Protein AF-A0A1G8SFY4-F1 (afdb_monomer_lite)

Foldseek 3Di:
DQVCLVVLHDDDPVRLVCLLCQLVDDDPDDSLVSLLVSLVSLLSHPDLVSSCVSLVSSLVVCVVPHDPVSSVSNVVNNCPGPSVVVVVVVVVVVVLVVLLVVLLVVLQVCCCVPPVDDDPVLSVLSVPQRDPVLSVVLVVVVVVDDDPVVNVVSSVVSSVVD

Secondary structure (DSSP, 8-state):
-HHHHHTTPPPPHHHHHHHHHGGGS--SS-HHHHHHHHHHHHHH-S-HHHHHHHHHHHHHHHHHHS-HHHHHHHHHHHHTSHHHHHHHHHHHHHHHHHHHHHHHHHHHHHHHHHH----HHHHHHHHT---HHHHHHHHHHHTT--SHHHHHHHHHHHHHH-

Organism: NCBI:txid549003

Sequence (162 aa):
LSYKVYHQETLDDDEQLQLVFLPLMHSKKKRTELATDVVELANQVKDEKLRFQLIGTTVGIADKFLDGSYVDKMMEVFKMTRIAQKVYEDGIEEGRQEGKEVIQEAILSYLESRFGLRSNDIQHKVKSIDEMDVLKALIAKLYKAESEKQVLQLIDQALKND

Radius of gyration: 25.37 Å; chains: 1; bounding box: 48×30×66 Å

pLDDT: mean 85.85, std 8.96, range [65.31, 97.5]

Structure (mmCIF, N/CA/C/O backbone):
data_AF-A0A1G8SFY4-F1
#
_entry.id   AF-A0A1G8SFY4-F1
#
loop_
_atom_site.group_PDB
_atom_site.id
_atom_site.type_symbol
_atom_site.label_atom_id
_atom_site.label_alt_id
_atom_site.label_comp_id
_atom_site.label_asym_id
_atom_site.label_entity_id
_atom_site.label_seq_id
_atom_site.pdbx_PDB_ins_code
_atom_site.Cartn_x
_atom_site.Cartn_y
_atom_site.Cartn_z
_atom_site.occupancy
_atom_site.B_iso_or_equiv
_atom_site.auth_seq_id
_atom_site.auth_comp_id
_atom_site.auth_asym_id
_atom_site.auth_atom_id
_atom_site.pdbx_PDB_model_num
ATOM 1 N N . LEU A 1 1 ? 17.138 -7.664 -31.715 1.00 65.31 1 LEU A N 1
ATOM 2 C CA . LEU A 1 1 ? 16.339 -6.888 -30.742 1.00 65.31 1 LEU A CA 1
ATOM 3 C C . LEU A 1 1 ? 14.962 -6.443 -31.259 1.00 65.31 1 LEU A C 1
ATOM 5 O O . LEU A 1 1 ? 14.021 -7.189 -31.041 1.00 65.31 1 LEU A O 1
ATOM 9 N N . SER A 1 2 ? 14.797 -5.308 -31.965 1.00 68.88 2 SER A N 1
ATOM 10 C CA . SER A 1 2 ? 13.453 -4.763 -32.282 1.00 68.88 2 SER A CA 1
ATOM 11 C C . SER A 1 2 ? 12.539 -5.741 -33.030 1.00 68.88 2 SER A C 1
ATOM 13 O O . SER A 1 2 ? 11.361 -5.828 -32.719 1.00 68.88 2 SER A O 1
ATOM 15 N N . TYR A 1 3 ? 13.086 -6.538 -33.955 1.00 74.50 3 TYR A N 1
ATOM 16 C CA . TYR A 1 3 ? 12.338 -7.595 -34.643 1.00 74.50 3 TYR A CA 1
ATOM 17 C C . TYR A 1 3 ? 11.709 -8.599 -33.662 1.00 74.50 3 TYR A C 1
ATOM 19 O O . TYR A 1 3 ? 10.495 -8.763 -33.670 1.00 74.50 3 TYR A O 1
ATOM 27 N N . LYS A 1 4 ? 12.507 -9.197 -32.769 1.00 73.00 4 LYS A N 1
ATOM 28 C CA . LYS A 1 4 ? 12.036 -10.175 -31.776 1.00 73.00 4 LYS A CA 1
ATOM 29 C C . LYS A 1 4 ? 10.997 -9.590 -30.825 1.00 73.00 4 LYS A C 1
ATOM 31 O O . LYS A 1 4 ? 9.974 -10.215 -30.573 1.00 73.00 4 LYS A O 1
ATOM 36 N N . VAL A 1 5 ? 11.226 -8.355 -30.375 1.00 69.31 5 VAL A N 1
ATOM 37 C CA . VAL A 1 5 ? 10.286 -7.606 -29.532 1.00 69.31 5 VAL A CA 1
ATOM 38 C C . VAL A 1 5 ? 8.927 -7.448 -30.225 1.00 69.31 5 VAL A C 1
ATOM 40 O O . VAL A 1 5 ? 7.897 -7.765 -29.635 1.00 69.31 5 VAL A O 1
ATOM 43 N N . TYR A 1 6 ? 8.911 -7.030 -31.496 1.00 68.06 6 TYR A N 1
ATOM 44 C CA . TYR A 1 6 ? 7.671 -6.886 -32.269 1.00 68.06 6 TYR A CA 1
ATOM 45 C C . TYR A 1 6 ? 6.994 -8.224 -32.604 1.00 68.06 6 TYR A C 1
ATOM 47 O O . TYR A 1 6 ? 5.784 -8.254 -32.812 1.00 68.06 6 TYR A O 1
ATOM 55 N N . HIS A 1 7 ? 7.751 -9.323 -32.630 1.00 71.31 7 HIS A N 1
ATOM 56 C CA . HIS A 1 7 ? 7.245 -10.671 -32.914 1.00 71.31 7 HIS A CA 1
ATOM 57 C C . HIS A 1 7 ? 6.960 -11.485 -31.639 1.00 71.31 7 HIS A C 1
ATOM 59 O O . HIS A 1 7 ? 6.646 -12.669 -31.726 1.00 71.31 7 HIS A O 1
ATOM 65 N N . GLN A 1 8 ? 7.016 -10.848 -30.460 1.00 65.62 8 GLN A N 1
ATOM 66 C CA . GLN A 1 8 ? 6.781 -11.466 -29.146 1.00 65.62 8 GLN A CA 1
ATOM 67 C C . GLN A 1 8 ? 7.679 -12.677 -28.846 1.00 65.62 8 GLN A C 1
ATOM 69 O O . GLN A 1 8 ? 7.294 -13.575 -28.093 1.00 65.62 8 GLN A O 1
ATOM 74 N N . GLU A 1 9 ? 8.879 -12.702 -29.416 1.00 74.62 9 GLU A N 1
ATOM 75 C CA . GLU A 1 9 ? 9.883 -13.708 -29.089 1.00 74.62 9 GLU A CA 1
ATOM 76 C C . GLU A 1 9 ? 10.547 -13.381 -27.742 1.00 74.62 9 GLU A C 1
ATOM 78 O O . GLU A 1 9 ? 10.687 -12.215 -27.360 1.00 74.62 9 GLU A O 1
ATOM 83 N N . THR A 1 10 ? 10.961 -14.416 -27.008 1.00 78.06 10 THR A N 1
ATOM 84 C CA . THR A 1 10 ? 11.703 -14.253 -25.752 1.00 78.06 10 THR A CA 1
ATOM 85 C C . THR A 1 10 ? 13.054 -13.600 -26.030 1.00 78.06 10 THR A C 1
ATOM 87 O O . THR A 1 10 ? 13.799 -14.060 -26.896 1.00 78.06 10 THR A O 1
ATOM 90 N N . LEU A 1 11 ? 13.371 -12.546 -25.276 1.00 81.94 11 LEU A N 1
ATOM 91 C CA . LEU A 1 11 ? 14.684 -11.909 -25.308 1.00 81.94 11 LEU A CA 1
ATOM 92 C C . LEU A 1 11 ? 15.680 -12.737 -24.498 1.00 81.94 11 LEU A C 1
ATOM 94 O O . LEU A 1 11 ? 15.408 -13.058 -23.339 1.00 81.94 11 LEU A O 1
ATOM 98 N N . ASP A 1 12 ? 16.827 -13.047 -25.090 1.00 86.50 12 ASP A N 1
ATOM 99 C CA . ASP A 1 12 ? 17.952 -13.620 -24.348 1.00 86.50 12 ASP A CA 1
ATOM 100 C C . ASP A 1 12 ? 18.651 -12.565 -23.465 1.00 86.50 12 ASP A C 1
ATOM 102 O O . ASP A 1 12 ? 18.336 -11.373 -23.522 1.00 86.50 12 ASP A O 1
ATOM 106 N N . ASP A 1 13 ? 19.567 -13.005 -22.601 1.00 84.56 13 ASP A N 1
ATOM 107 C CA . ASP A 1 13 ? 20.234 -12.130 -21.627 1.00 84.56 13 ASP A CA 1
ATOM 108 C C . ASP A 1 13 ? 21.031 -11.000 -22.307 1.00 84.56 13 ASP A C 1
ATOM 110 O O . ASP A 1 13 ? 21.022 -9.862 -21.831 1.00 84.56 13 ASP A O 1
ATOM 114 N N . ASP A 1 14 ? 21.662 -11.278 -23.452 1.00 84.69 14 ASP A N 1
ATOM 115 C CA . ASP A 1 14 ? 22.415 -10.282 -24.220 1.00 84.69 14 ASP A CA 1
ATOM 116 C C . ASP A 1 1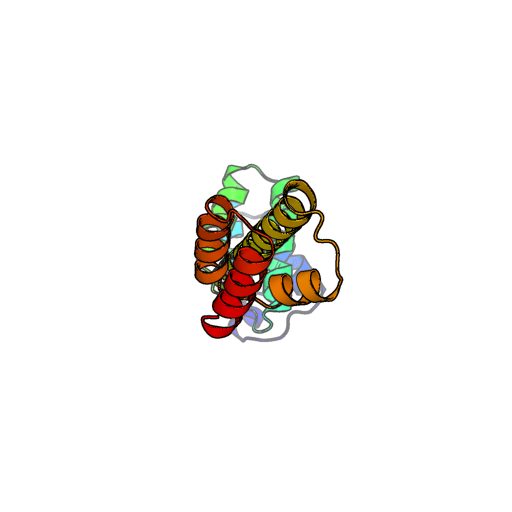4 ? 21.476 -9.237 -24.834 1.00 84.69 14 ASP A C 1
ATOM 118 O O . ASP A 1 14 ? 21.761 -8.036 -24.811 1.00 84.69 14 ASP A O 1
ATOM 122 N N . GLU A 1 15 ? 20.327 -9.664 -25.353 1.00 85.62 15 GLU A N 1
ATOM 123 C CA . GLU A 1 15 ? 19.290 -8.787 -25.894 1.00 85.62 15 GLU A CA 1
ATOM 124 C C . GLU A 1 15 ? 18.639 -7.914 -24.813 1.00 85.62 15 GLU A C 1
ATOM 126 O O . GLU A 1 15 ? 18.369 -6.731 -25.050 1.00 85.62 15 GLU A O 1
ATOM 131 N N . GLN A 1 16 ? 18.430 -8.463 -23.617 1.00 86.75 16 GLN A N 1
ATOM 132 C CA . GLN A 1 16 ? 17.961 -7.709 -22.453 1.00 86.75 16 GLN A CA 1
ATOM 133 C C . GLN A 1 16 ? 18.982 -6.640 -22.037 1.00 86.75 16 GLN A C 1
ATOM 135 O O . GLN A 1 16 ? 18.615 -5.475 -21.853 1.00 86.75 16 GLN A O 1
ATOM 140 N N . LEU A 1 17 ? 20.268 -7.000 -21.960 1.00 83.38 17 LEU A N 1
ATOM 141 C CA . LEU A 1 17 ? 21.360 -6.059 -21.693 1.00 83.38 17 LEU A CA 1
ATOM 142 C C . LEU A 1 17 ? 21.427 -4.961 -22.760 1.00 83.38 17 LEU A C 1
ATOM 1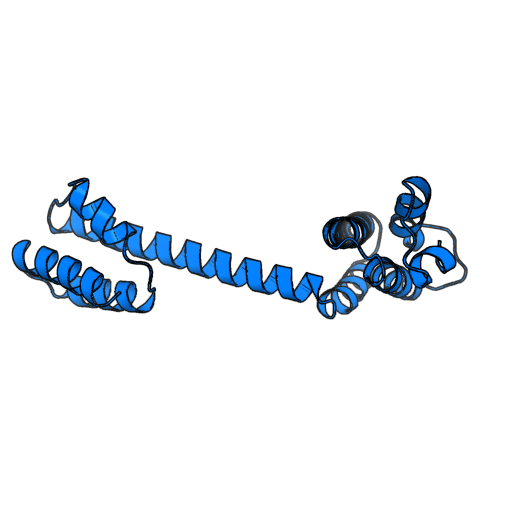44 O O . LEU A 1 17 ? 21.509 -3.778 -22.426 1.00 83.38 17 LEU A O 1
ATOM 148 N N . GLN A 1 18 ? 21.351 -5.325 -24.040 1.00 84.19 18 GLN A N 1
ATOM 149 C CA . GLN A 1 18 ? 21.359 -4.359 -25.140 1.00 84.19 18 GLN A CA 1
ATOM 150 C C . GLN A 1 18 ? 20.223 -3.346 -25.020 1.00 84.19 18 GLN A C 1
ATOM 152 O O . GLN A 1 18 ? 20.451 -2.158 -25.243 1.00 84.19 18 GLN A O 1
ATOM 157 N N . LEU A 1 19 ? 19.022 -3.798 -24.654 1.00 85.62 19 LEU A N 1
ATOM 158 C CA . LEU A 1 19 ? 17.867 -2.925 -24.478 1.00 85.62 19 LEU A CA 1
ATOM 159 C C . LEU A 1 19 ? 18.078 -1.935 -23.326 1.00 85.62 19 LEU A C 1
ATOM 161 O O . LEU A 1 19 ? 17.886 -0.734 -23.502 1.00 85.62 19 LEU A O 1
ATOM 165 N N . VAL A 1 20 ? 18.525 -2.435 -22.175 1.00 84.81 20 VAL A N 1
ATOM 166 C CA . VAL A 1 20 ? 18.744 -1.642 -20.958 1.00 84.81 20 VAL A CA 1
ATOM 167 C C . VAL A 1 20 ? 19.856 -0.599 -21.136 1.00 84.81 20 VAL A C 1
ATOM 169 O O . VAL A 1 20 ? 19.753 0.519 -20.629 1.00 84.81 20 VAL A O 1
ATOM 172 N N . PHE A 1 21 ? 20.912 -0.936 -21.880 1.00 84.31 21 PHE A N 1
ATOM 173 C CA . PHE A 1 21 ? 22.044 -0.039 -22.130 1.00 84.31 21 PHE A CA 1
ATOM 174 C C . PHE A 1 21 ? 21.891 0.836 -23.375 1.00 84.31 21 PHE A C 1
ATOM 176 O O . PHE A 1 21 ? 22.702 1.749 -23.557 1.00 84.31 21 PHE A O 1
ATOM 183 N N . LEU A 1 22 ? 20.865 0.619 -24.205 1.00 84.50 22 LEU A N 1
ATOM 184 C CA . LEU A 1 22 ? 20.633 1.382 -25.436 1.00 84.50 22 LEU A CA 1
ATOM 185 C C . LEU A 1 22 ? 20.735 2.912 -25.249 1.00 84.50 22 LEU A C 1
ATOM 187 O O . LEU A 1 22 ? 21.342 3.561 -26.104 1.00 84.50 22 LEU A O 1
ATOM 191 N N . PRO A 1 23 ? 20.258 3.512 -24.139 1.00 75.69 23 PRO A N 1
ATOM 192 C CA . PRO A 1 23 ? 20.406 4.947 -23.888 1.00 75.69 23 PRO A CA 1
ATOM 193 C C . PRO A 1 23 ? 21.833 5.461 -23.705 1.00 75.69 23 PRO A C 1
ATOM 195 O O . PRO A 1 23 ? 22.107 6.644 -23.924 1.00 75.69 23 PRO A O 1
ATOM 198 N N . LEU A 1 24 ? 22.728 4.588 -23.241 1.00 77.19 24 LEU A N 1
ATOM 199 C CA . LEU A 1 24 ? 24.126 4.898 -22.945 1.00 77.19 24 LEU A CA 1
ATOM 200 C C . LEU A 1 24 ? 25.050 4.598 -24.128 1.00 77.19 24 LEU A C 1
ATOM 202 O O . LEU A 1 24 ? 26.191 5.063 -24.153 1.00 77.19 24 LEU A O 1
ATOM 206 N N . MET A 1 25 ? 24.570 3.837 -25.112 1.00 81.94 25 MET A N 1
ATOM 207 C CA . MET A 1 25 ? 25.333 3.507 -26.308 1.00 81.94 25 MET A CA 1
ATOM 208 C C . MET A 1 25 ? 25.494 4.720 -27.227 1.00 81.94 25 MET A C 1
ATOM 210 O O . MET A 1 25 ? 24.639 5.603 -27.315 1.00 81.94 25 MET A O 1
ATOM 214 N N . HIS A 1 26 ? 26.611 4.756 -27.956 1.00 76.25 26 HIS A N 1
ATOM 215 C CA . HIS A 1 26 ? 26.837 5.796 -28.950 1.00 76.25 26 HIS A CA 1
ATOM 216 C C . HIS A 1 26 ? 25.821 5.661 -30.092 1.00 76.25 26 HIS A C 1
ATOM 218 O O . HIS A 1 26 ? 25.758 4.631 -30.762 1.00 76.25 26 HIS A O 1
ATOM 224 N N . SER A 1 27 ? 25.035 6.710 -30.323 1.00 79.62 27 SER A N 1
ATOM 225 C CA . SER A 1 27 ? 23.967 6.723 -31.318 1.00 79.62 27 SER A CA 1
ATOM 226 C C . SER A 1 27 ? 23.858 8.089 -31.985 1.00 79.62 27 SER A C 1
ATOM 228 O O . SER A 1 27 ? 24.210 9.115 -31.405 1.00 79.62 27 SER A O 1
ATOM 230 N N . LYS A 1 28 ? 23.342 8.093 -33.218 1.00 79.56 28 LYS A N 1
ATOM 231 C CA . LYS A 1 28 ? 22.982 9.319 -33.943 1.00 79.56 28 LYS A CA 1
ATOM 232 C C . LYS A 1 28 ? 21.664 9.925 -33.448 1.00 79.56 28 LYS A C 1
ATOM 234 O O . LYS A 1 28 ? 21.422 11.102 -33.700 1.00 79.56 28 LYS A O 1
ATOM 239 N N . LYS A 1 29 ? 20.811 9.131 -32.786 1.00 80.50 29 LYS A N 1
ATOM 240 C CA . LYS A 1 29 ? 19.561 9.609 -32.180 1.00 80.50 29 LYS A CA 1
ATOM 241 C C . LYS A 1 29 ? 19.851 10.369 -30.892 1.00 80.50 29 LYS A C 1
ATOM 243 O O . LYS A 1 29 ? 20.824 10.082 -30.191 1.00 80.50 29 LYS A O 1
ATOM 248 N N . LYS A 1 30 ? 18.973 11.312 -30.551 1.00 80.62 30 LYS A N 1
ATOM 249 C CA . LYS A 1 30 ? 19.030 11.972 -29.244 1.00 80.62 30 LYS A CA 1
ATOM 250 C C . LYS A 1 30 ? 18.758 10.950 -28.148 1.00 80.62 30 LYS A C 1
ATOM 252 O O . LYS A 1 30 ? 17.951 10.043 -28.324 1.00 80.62 30 LYS A O 1
ATOM 257 N N . ARG A 1 31 ? 19.384 11.142 -26.988 1.00 74.38 31 ARG A N 1
ATOM 258 C CA . ARG A 1 31 ? 19.168 10.273 -25.825 1.00 74.38 31 ARG A CA 1
ATOM 259 C C . ARG A 1 31 ? 17.680 10.176 -25.478 1.00 74.38 31 ARG A C 1
ATOM 261 O O . ARG A 1 31 ? 17.165 9.079 -25.370 1.00 74.38 31 ARG A O 1
ATOM 268 N N . THR A 1 32 ? 16.960 11.293 -25.438 1.00 69.00 32 THR A N 1
ATOM 269 C CA . THR A 1 32 ? 15.509 11.324 -25.166 1.00 69.00 32 THR A CA 1
ATOM 270 C C . THR A 1 32 ? 14.664 10.483 -26.134 1.00 69.00 32 THR A C 1
ATOM 272 O O . THR A 1 32 ? 13.663 9.896 -25.729 1.00 69.00 32 THR A O 1
ATOM 275 N N . GLU A 1 33 ? 15.068 10.383 -27.402 1.00 77.12 33 GLU A N 1
ATOM 276 C CA . GLU A 1 33 ? 14.409 9.519 -28.390 1.00 77.12 33 GLU A CA 1
ATOM 277 C C . GLU A 1 33 ? 14.706 8.041 -28.103 1.00 77.12 33 GLU A C 1
ATOM 279 O O . GLU A 1 33 ? 13.792 7.224 -28.106 1.00 77.12 33 GLU A O 1
ATOM 284 N N . LEU A 1 34 ? 15.955 7.706 -27.758 1.00 79.00 34 LEU A N 1
ATOM 285 C CA . LEU A 1 34 ? 16.329 6.349 -27.335 1.00 79.00 34 LEU A CA 1
ATOM 286 C C . LEU A 1 34 ? 15.593 5.926 -26.060 1.00 79.00 34 LEU A C 1
ATOM 288 O O . LEU A 1 34 ? 15.205 4.774 -25.931 1.00 79.00 34 LEU A O 1
ATOM 292 N N . ALA A 1 35 ? 15.362 6.865 -25.146 1.00 72.44 35 ALA A N 1
ATOM 293 C CA . ALA A 1 35 ? 14.588 6.656 -23.929 1.00 72.44 35 ALA A CA 1
ATOM 294 C C . ALA A 1 35 ? 13.169 6.165 -24.239 1.00 72.44 35 ALA A C 1
ATOM 296 O O . ALA A 1 35 ? 12.674 5.213 -23.637 1.00 72.44 35 ALA A O 1
ATOM 297 N N . THR A 1 36 ? 12.543 6.809 -25.223 1.00 75.94 36 THR A N 1
ATOM 298 C CA . THR A 1 36 ? 11.202 6.459 -25.691 1.00 75.94 36 THR A CA 1
ATOM 299 C C . THR A 1 36 ? 11.221 5.088 -26.363 1.00 75.94 36 THR A C 1
ATOM 301 O O . THR A 1 36 ? 10.441 4.221 -25.977 1.00 75.94 36 THR A O 1
ATOM 304 N N . ASP A 1 37 ? 12.181 4.850 -27.265 1.00 83.12 37 ASP A N 1
ATOM 305 C CA . ASP A 1 37 ? 12.341 3.565 -27.957 1.00 83.12 37 ASP A CA 1
ATOM 306 C C . ASP A 1 37 ? 12.504 2.397 -26.962 1.00 83.12 37 ASP A C 1
ATOM 308 O O . ASP A 1 37 ? 11.908 1.337 -27.147 1.00 83.12 37 ASP A O 1
ATOM 312 N N . VAL A 1 38 ? 13.293 2.568 -25.893 1.00 82.56 38 VAL A N 1
ATOM 313 C CA . VAL A 1 38 ? 13.519 1.506 -24.897 1.00 82.56 38 VAL A CA 1
ATOM 314 C C . VAL A 1 38 ? 12.248 1.173 -24.133 1.00 82.56 38 VAL A C 1
ATOM 316 O O . VAL A 1 38 ? 11.923 -0.007 -23.997 1.00 82.56 38 VAL A O 1
ATOM 319 N N . VAL A 1 39 ? 11.523 2.183 -23.645 1.00 79.56 39 VAL A N 1
ATOM 320 C CA . VAL A 1 39 ? 10.282 1.944 -22.896 1.00 79.56 39 VAL A CA 1
ATOM 321 C C . VAL A 1 39 ? 9.221 1.333 -23.810 1.00 79.56 39 VAL A C 1
ATOM 323 O O . VAL A 1 39 ? 8.549 0.392 -23.397 1.00 79.56 39 VAL A O 1
ATOM 326 N N . GLU A 1 40 ? 9.103 1.791 -25.058 1.00 81.75 40 GLU A N 1
ATOM 327 C CA . GLU A 1 40 ? 8.183 1.208 -26.039 1.00 81.75 40 GLU A CA 1
ATOM 328 C C . GLU A 1 40 ? 8.513 -0.257 -26.335 1.00 81.75 40 GLU A C 1
ATOM 330 O O . GLU A 1 40 ? 7.620 -1.105 -26.281 1.00 81.75 40 GLU A O 1
ATOM 335 N N . LEU A 1 41 ? 9.787 -0.571 -26.589 1.00 84.06 41 LEU A N 1
ATOM 336 C CA . LEU A 1 41 ? 10.242 -1.935 -26.853 1.00 84.06 41 LEU A CA 1
ATOM 337 C C . LEU A 1 41 ? 10.049 -2.838 -25.630 1.00 84.06 41 LEU A C 1
ATOM 339 O O . LEU A 1 41 ? 9.474 -3.920 -25.750 1.00 84.06 41 LEU A O 1
ATOM 343 N N . ALA A 1 42 ? 10.461 -2.391 -24.442 1.00 83.62 42 ALA A N 1
ATOM 344 C CA . ALA A 1 42 ? 10.227 -3.134 -23.209 1.00 83.62 42 ALA A CA 1
ATOM 345 C C . ALA A 1 42 ? 8.725 -3.368 -23.000 1.00 83.62 42 ALA A C 1
ATOM 347 O O . ALA A 1 42 ? 8.323 -4.478 -22.656 1.00 83.62 42 ALA A O 1
ATOM 348 N N . ASN A 1 43 ? 7.880 -2.375 -23.305 1.00 81.12 43 ASN A N 1
ATOM 349 C CA . ASN A 1 43 ? 6.431 -2.477 -23.173 1.00 81.12 43 ASN A CA 1
ATOM 350 C C . ASN A 1 43 ? 5.780 -3.512 -24.113 1.00 81.12 43 ASN A C 1
ATOM 352 O O . ASN A 1 43 ? 4.643 -3.903 -23.861 1.00 81.12 43 ASN A O 1
ATOM 356 N N . GLN A 1 44 ? 6.467 -4.014 -25.143 1.00 82.44 44 GLN A N 1
ATOM 357 C CA . GLN A 1 44 ? 5.964 -5.104 -25.996 1.00 82.44 44 GLN A CA 1
ATOM 358 C C . GLN A 1 44 ? 6.335 -6.512 -25.487 1.00 82.44 44 GLN A C 1
ATOM 360 O O . GLN A 1 44 ? 5.733 -7.496 -25.917 1.00 82.44 44 GLN A O 1
ATOM 365 N N . VAL A 1 45 ? 7.284 -6.639 -24.550 1.00 83.94 45 VAL A N 1
ATOM 366 C CA . VAL A 1 45 ? 7.744 -7.937 -24.010 1.00 83.94 45 VAL A CA 1
ATOM 367 C C . VAL A 1 45 ? 6.608 -8.650 -23.284 1.00 83.94 45 VAL A C 1
ATOM 369 O O . VAL A 1 45 ? 6.086 -8.113 -22.327 1.00 83.94 45 VAL A O 1
ATOM 372 N N . LYS A 1 46 ? 6.213 -9.865 -23.680 1.00 80.88 46 LYS A N 1
ATOM 373 C CA . LYS A 1 46 ? 5.012 -10.538 -23.135 1.00 80.88 46 LYS A CA 1
ATOM 374 C C . LYS A 1 46 ? 5.045 -10.761 -21.615 1.00 80.88 46 LYS A C 1
ATOM 376 O O . LYS A 1 46 ? 4.021 -10.564 -20.963 1.00 80.88 46 LYS A O 1
ATOM 381 N N . ASP A 1 47 ? 6.192 -11.157 -21.070 1.00 82.94 47 ASP A N 1
ATOM 382 C CA . ASP A 1 47 ? 6.376 -11.393 -19.637 1.00 82.94 47 ASP A CA 1
ATOM 383 C C . ASP A 1 47 ? 6.332 -10.064 -18.862 1.00 82.94 47 ASP A C 1
ATOM 385 O O . ASP A 1 47 ? 7.139 -9.160 -19.075 1.00 82.94 47 ASP A O 1
ATOM 389 N N . GLU A 1 48 ? 5.346 -9.933 -17.977 1.00 79.56 48 GLU A N 1
ATOM 390 C CA . GLU A 1 48 ? 5.104 -8.729 -17.182 1.00 79.56 48 GLU A CA 1
ATOM 391 C C . GLU A 1 48 ? 6.231 -8.440 -16.183 1.00 79.56 48 GLU A C 1
ATOM 393 O O . GLU A 1 48 ? 6.631 -7.284 -16.033 1.00 79.56 48 GLU A O 1
ATOM 398 N N . LYS A 1 49 ? 6.785 -9.482 -15.554 1.00 80.25 49 LYS A N 1
ATOM 399 C CA . LYS A 1 49 ? 7.870 -9.354 -14.578 1.00 80.25 49 LYS A CA 1
ATOM 400 C C . LYS A 1 49 ? 9.157 -8.931 -15.272 1.00 80.25 49 LYS A C 1
ATOM 402 O O . LYS A 1 49 ? 9.817 -7.999 -14.815 1.00 80.25 49 LYS A O 1
ATOM 407 N N . LEU A 1 50 ? 9.481 -9.572 -16.393 1.00 82.88 50 LEU A N 1
ATOM 408 C CA . LEU A 1 50 ? 10.649 -9.213 -17.193 1.00 82.88 50 LEU A CA 1
ATOM 409 C C . LEU A 1 50 ? 10.520 -7.786 -17.737 1.00 82.88 50 LEU A C 1
ATOM 411 O O . LEU A 1 50 ? 11.459 -7.000 -17.649 1.00 82.88 50 LEU A O 1
ATOM 415 N N . ARG A 1 51 ? 9.341 -7.411 -18.238 1.00 85.50 51 ARG A N 1
ATOM 416 C CA . ARG A 1 51 ? 9.070 -6.043 -18.695 1.00 85.50 51 ARG A CA 1
ATOM 417 C C . ARG A 1 51 ? 9.278 -5.011 -17.584 1.00 85.50 51 ARG A C 1
ATOM 419 O O . ARG A 1 51 ? 9.930 -3.997 -17.827 1.00 85.50 51 ARG A O 1
ATOM 426 N N . PHE A 1 52 ? 8.778 -5.275 -16.375 1.00 82.38 52 PHE A N 1
ATOM 427 C CA . PHE A 1 52 ? 9.018 -4.412 -15.216 1.00 82.38 52 PHE A CA 1
ATOM 428 C C . PHE A 1 52 ? 10.515 -4.299 -14.894 1.00 82.38 52 PHE A C 1
ATOM 430 O O . PHE A 1 52 ? 11.025 -3.192 -14.729 1.00 82.38 52 PHE A O 1
ATOM 437 N N . GLN A 1 53 ? 11.238 -5.423 -14.878 1.00 84.50 53 GLN A N 1
ATOM 438 C CA . GLN A 1 53 ? 12.682 -5.446 -14.629 1.00 84.50 53 GLN A CA 1
ATOM 439 C C . GLN A 1 53 ? 13.469 -4.645 -15.673 1.00 84.50 53 GLN A C 1
ATOM 441 O O . GLN A 1 53 ? 14.349 -3.871 -15.302 1.00 84.50 53 GLN A O 1
ATOM 446 N N . LEU A 1 54 ? 13.143 -4.783 -16.960 1.00 86.56 54 LEU A N 1
ATOM 447 C CA . LEU A 1 54 ? 13.806 -4.060 -18.048 1.00 86.56 54 LEU A CA 1
ATOM 448 C C . LEU A 1 54 ? 13.588 -2.548 -17.938 1.00 86.56 54 LEU A C 1
ATOM 450 O O . LEU A 1 54 ? 14.554 -1.784 -18.006 1.00 86.56 54 LEU A O 1
ATOM 454 N N . ILE A 1 55 ? 12.345 -2.108 -17.714 1.00 82.19 55 ILE A N 1
ATOM 455 C CA . ILE A 1 55 ? 12.040 -0.679 -17.564 1.00 82.19 55 ILE A CA 1
ATOM 456 C C . ILE A 1 55 ? 12.702 -0.124 -16.299 1.00 82.19 55 ILE A C 1
ATOM 458 O O . ILE A 1 55 ? 13.411 0.877 -16.377 1.00 82.19 55 ILE A O 1
ATOM 462 N N . GLY A 1 56 ? 12.543 -0.796 -15.155 1.00 80.56 56 GLY A N 1
ATOM 463 C CA . GLY A 1 56 ? 13.118 -0.357 -13.882 1.00 80.56 56 GLY A CA 1
ATOM 464 C C . GLY A 1 56 ? 14.644 -0.267 -13.923 1.00 80.56 56 GLY A C 1
ATOM 465 O O . GLY A 1 56 ? 15.221 0.709 -13.451 1.00 80.56 56 GLY A O 1
ATOM 466 N N . THR A 1 57 ? 15.302 -1.238 -14.560 1.00 84.00 57 THR A N 1
ATOM 467 C CA . THR A 1 57 ? 16.766 -1.247 -14.702 1.00 84.00 57 THR A CA 1
ATOM 468 C C . THR A 1 57 ? 17.239 -0.143 -15.646 1.00 84.00 57 THR A C 1
ATOM 470 O O . THR A 1 57 ? 18.216 0.540 -15.343 1.00 84.00 57 THR A O 1
ATOM 473 N N . THR A 1 58 ? 16.521 0.094 -16.749 1.00 82.00 58 THR A N 1
ATOM 474 C CA . THR A 1 58 ? 16.808 1.216 -17.661 1.00 82.00 58 THR A CA 1
ATOM 475 C C . THR A 1 58 ? 16.685 2.556 -16.933 1.00 82.00 58 THR A C 1
ATOM 477 O O . THR A 1 58 ? 17.578 3.396 -17.041 1.00 82.00 58 THR A O 1
ATOM 480 N N . VAL A 1 59 ? 15.615 2.747 -16.150 1.00 77.94 59 VAL A N 1
ATOM 481 C CA . VAL A 1 59 ? 15.400 3.957 -15.340 1.00 77.94 59 VAL A CA 1
ATOM 482 C C . VAL A 1 59 ? 16.500 4.127 -14.295 1.00 77.94 59 VAL A C 1
ATOM 484 O O . VAL A 1 59 ? 17.089 5.200 -14.222 1.00 77.94 59 VAL A O 1
ATOM 487 N N . GLY A 1 60 ? 16.842 3.079 -13.542 1.00 78.69 60 GLY A N 1
ATOM 488 C CA . GLY A 1 60 ? 17.883 3.153 -12.511 1.00 78.69 60 GLY A CA 1
ATOM 489 C C . GLY A 1 60 ? 19.285 3.429 -13.068 1.00 78.69 60 GLY A C 1
ATOM 490 O O . GLY A 1 60 ? 20.063 4.171 -12.470 1.00 78.69 60 GLY A O 1
ATOM 491 N N . ILE A 1 61 ? 19.618 2.875 -14.237 1.00 78.06 61 ILE A N 1
ATOM 492 C CA . ILE A 1 61 ? 20.879 3.183 -14.927 1.00 78.06 61 ILE A CA 1
ATOM 493 C C . ILE A 1 61 ? 20.864 4.625 -15.433 1.00 78.06 61 ILE A C 1
ATOM 495 O O . ILE A 1 61 ? 21.848 5.346 -15.279 1.00 78.06 61 ILE A O 1
ATOM 499 N N . ALA A 1 62 ? 19.756 5.074 -16.009 1.00 73.81 62 ALA A N 1
ATOM 500 C CA . ALA A 1 62 ? 19.643 6.444 -16.469 1.00 73.81 62 ALA A CA 1
ATOM 501 C C . ALA A 1 62 ? 19.750 7.468 -15.340 1.00 73.81 62 ALA A C 1
ATOM 503 O O . ALA A 1 62 ? 20.490 8.428 -15.491 1.00 73.81 62 ALA A O 1
ATOM 504 N N . ASP A 1 63 ? 19.089 7.244 -14.207 1.00 74.25 63 ASP A N 1
ATOM 505 C CA . ASP A 1 63 ? 19.170 8.126 -13.036 1.00 74.25 63 ASP A CA 1
ATOM 506 C C . ASP A 1 63 ? 20.617 8.319 -12.555 1.00 74.25 63 ASP A C 1
ATOM 508 O O . ASP A 1 63 ? 21.038 9.413 -12.185 1.00 74.25 63 ASP A O 1
ATOM 512 N N . LYS A 1 64 ? 21.432 7.265 -12.660 1.00 75.44 64 LYS A N 1
ATOM 513 C CA . LYS A 1 64 ? 22.837 7.296 -12.248 1.00 75.44 64 LYS A CA 1
ATOM 514 C C . LYS A 1 64 ? 23.785 7.949 -13.261 1.00 75.44 64 LYS A C 1
ATOM 516 O O . LYS A 1 64 ? 24.848 8.430 -12.866 1.00 75.44 64 LYS A O 1
ATOM 521 N N . PHE A 1 65 ? 23.466 7.912 -14.556 1.00 71.19 65 PHE A N 1
ATOM 522 C CA . PHE A 1 65 ? 24.418 8.251 -15.628 1.00 71.19 65 PHE A CA 1
ATOM 523 C C . PHE A 1 65 ? 23.931 9.331 -16.607 1.00 71.19 65 PHE A C 1
ATOM 525 O O . PHE A 1 65 ? 24.718 9.793 -17.440 1.00 71.19 65 PHE A O 1
ATOM 532 N N . LEU A 1 66 ? 22.662 9.731 -16.538 1.00 71.19 66 LEU A N 1
ATOM 533 C CA . LEU A 1 66 ? 22.004 10.678 -17.440 1.00 71.19 66 LEU A CA 1
ATOM 534 C C . LEU A 1 66 ? 21.405 11.851 -16.649 1.00 71.19 66 LEU A C 1
ATOM 536 O O . LEU A 1 66 ? 21.346 11.838 -15.424 1.00 71.19 66 LEU A O 1
ATOM 540 N N . ASP A 1 67 ? 21.041 12.921 -17.349 1.00 73.56 67 ASP A N 1
ATOM 541 C CA . ASP A 1 67 ? 20.499 14.138 -16.749 1.00 73.56 67 ASP A CA 1
ATOM 542 C C . ASP A 1 67 ? 19.018 13.985 -16.361 1.00 73.56 67 ASP A C 1
ATOM 544 O O . ASP A 1 67 ? 18.289 13.188 -16.944 1.00 73.56 67 ASP A O 1
ATOM 548 N N . GLY A 1 68 ? 18.534 14.783 -15.401 1.00 70.69 68 GLY A N 1
ATOM 549 C CA . GLY A 1 68 ? 17.151 14.673 -14.904 1.00 70.69 68 GLY A CA 1
ATOM 550 C C . GLY A 1 68 ? 16.082 14.788 -16.000 1.00 70.69 68 GLY A C 1
ATOM 551 O O . GLY A 1 68 ? 15.093 14.064 -15.969 1.00 70.69 68 GLY A O 1
ATOM 552 N N . SER A 1 69 ? 16.338 15.591 -17.043 1.00 72.81 69 SER A N 1
ATOM 553 C CA . SER A 1 69 ? 15.431 15.734 -18.195 1.00 72.81 69 SER A CA 1
ATOM 554 C C . SER A 1 69 ? 15.201 14.417 -18.953 1.00 72.81 69 SER A C 1
ATOM 556 O O . SER A 1 69 ? 14.132 14.184 -19.525 1.00 72.81 69 SER A O 1
ATOM 558 N N . TYR A 1 70 ? 16.197 13.531 -18.933 1.00 69.44 70 TYR A N 1
ATOM 559 C CA . TYR A 1 70 ? 16.135 12.211 -19.537 1.00 69.44 70 TYR A CA 1
ATOM 560 C C . TYR A 1 70 ? 15.290 11.243 -18.694 1.00 69.44 70 TYR A C 1
ATOM 562 O O . TYR A 1 70 ? 14.455 10.514 -19.237 1.00 69.44 70 TYR A O 1
ATOM 570 N N . VAL A 1 71 ? 15.480 11.253 -17.371 1.00 71.88 71 VAL A N 1
ATOM 571 C CA . VAL A 1 71 ? 14.706 10.423 -16.432 1.00 71.88 71 VAL A CA 1
ATOM 572 C C . VAL A 1 71 ? 13.232 10.810 -16.472 1.00 71.88 71 VAL A C 1
ATOM 574 O O . VAL A 1 71 ? 12.376 9.934 -16.612 1.00 71.88 71 VAL A O 1
ATOM 577 N N . ASP A 1 72 ? 12.939 12.112 -16.457 1.00 78.12 72 ASP A N 1
ATOM 578 C CA . ASP A 1 72 ? 11.576 12.638 -16.540 1.00 78.12 72 ASP A CA 1
ATOM 579 C C . ASP A 1 72 ? 10.851 12.106 -17.778 1.00 78.12 72 ASP A C 1
ATOM 581 O O . ASP A 1 72 ? 9.716 11.629 -17.686 1.00 78.12 72 ASP A O 1
ATOM 585 N N . LYS A 1 73 ? 11.530 12.088 -18.933 1.00 71.81 73 LYS A N 1
ATOM 586 C CA . LYS A 1 73 ? 10.917 11.614 -20.174 1.00 71.81 73 LYS A CA 1
ATOM 587 C C . LYS A 1 73 ? 10.620 10.118 -20.161 1.00 71.81 73 LYS A C 1
ATOM 589 O O . LYS A 1 73 ? 9.561 9.707 -20.633 1.00 71.81 73 LYS A O 1
ATOM 594 N N . MET A 1 74 ? 11.509 9.297 -19.606 1.00 73.50 74 MET A N 1
ATOM 595 C CA . MET A 1 74 ? 11.220 7.868 -19.446 1.00 73.50 74 MET A CA 1
ATOM 596 C C . MET A 1 74 ? 10.074 7.627 -18.477 1.00 73.50 74 MET A C 1
ATOM 598 O O . MET A 1 74 ? 9.233 6.770 -18.738 1.00 73.50 74 MET A O 1
ATOM 602 N N . MET A 1 75 ? 10.012 8.398 -17.392 1.00 76.75 75 MET A N 1
ATOM 603 C CA . MET A 1 75 ? 8.922 8.300 -16.430 1.00 76.75 75 MET A CA 1
ATOM 604 C C . MET A 1 75 ? 7.583 8.717 -17.040 1.00 76.75 75 MET A C 1
ATOM 606 O O . MET A 1 75 ? 6.576 8.079 -16.744 1.00 76.75 75 MET A O 1
ATOM 610 N N . GLU A 1 76 ? 7.542 9.722 -17.919 1.00 79.19 76 GLU A N 1
ATOM 611 C CA . GLU A 1 76 ? 6.332 10.061 -18.686 1.00 79.19 76 GLU A CA 1
ATOM 612 C C . GLU A 1 76 ? 5.835 8.880 -19.527 1.00 79.19 76 GLU A C 1
ATOM 614 O O . GLU A 1 76 ? 4.651 8.547 -19.477 1.00 79.19 76 GLU A O 1
ATOM 619 N N . VAL A 1 77 ? 6.730 8.223 -20.274 1.00 71.12 77 VAL A N 1
ATOM 620 C CA . VAL A 1 77 ? 6.355 7.079 -21.121 1.00 71.12 77 VAL A CA 1
ATOM 621 C C . VAL A 1 77 ? 5.971 5.870 -20.267 1.00 71.12 77 VAL A C 1
ATOM 623 O O . VAL A 1 77 ? 4.966 5.217 -20.544 1.00 71.12 77 VAL A O 1
ATOM 626 N N . PHE A 1 78 ? 6.706 5.608 -19.182 1.00 76.81 78 PHE A N 1
ATOM 627 C CA . PHE A 1 78 ? 6.406 4.525 -18.249 1.00 76.81 78 PHE A CA 1
ATOM 628 C C . PHE A 1 78 ? 5.030 4.687 -17.603 1.00 76.81 78 PHE A C 1
ATOM 630 O O . PHE A 1 78 ? 4.265 3.725 -17.588 1.00 76.81 78 PHE A O 1
ATOM 637 N N . LYS A 1 79 ? 4.675 5.894 -17.139 1.00 79.56 79 LYS A N 1
ATOM 638 C CA . LYS A 1 79 ? 3.374 6.196 -16.510 1.00 79.56 79 LYS A CA 1
ATOM 639 C C . LYS A 1 79 ? 2.169 5.874 -17.402 1.00 79.56 79 LYS A C 1
ATOM 641 O O . LYS A 1 79 ? 1.088 5.643 -16.876 1.00 79.56 79 LYS A O 1
ATOM 646 N N . MET A 1 80 ? 2.338 5.837 -18.726 1.00 76.00 80 MET A N 1
ATOM 647 C CA . MET A 1 80 ? 1.275 5.452 -19.667 1.00 76.00 80 MET A CA 1
ATOM 648 C C . MET A 1 80 ? 1.113 3.931 -19.825 1.00 76.00 80 MET A C 1
ATOM 650 O O . MET A 1 80 ? 0.175 3.471 -20.477 1.00 76.00 80 MET A O 1
ATOM 654 N N . THR A 1 81 ? 2.028 3.130 -19.279 1.00 78.75 81 THR A N 1
ATOM 655 C CA . THR A 1 81 ? 1.991 1.669 -19.408 1.00 78.75 81 THR A CA 1
ATOM 656 C C . THR A 1 81 ? 1.021 1.035 -18.408 1.00 78.75 81 THR A C 1
ATOM 658 O O . THR A 1 81 ? 0.822 1.530 -17.300 1.00 78.75 81 THR A O 1
ATOM 661 N N . ARG A 1 82 ? 0.468 -0.133 -18.766 1.00 76.44 82 ARG A N 1
ATOM 662 C CA . ARG A 1 82 ? -0.390 -0.928 -17.861 1.00 76.44 82 ARG A CA 1
ATOM 663 C C . ARG A 1 82 ? 0.338 -1.369 -16.591 1.00 76.44 82 ARG A C 1
ATOM 665 O O . ARG A 1 82 ? -0.282 -1.502 -15.546 1.00 76.44 82 ARG A O 1
ATOM 672 N N . ILE A 1 83 ? 1.650 -1.581 -16.680 1.00 77.06 83 ILE A N 1
ATOM 673 C CA . ILE A 1 83 ? 2.473 -1.950 -15.525 1.00 77.06 83 ILE A CA 1
ATOM 674 C C . ILE A 1 83 ? 2.558 -0.795 -14.534 1.00 77.06 83 ILE A C 1
ATOM 676 O O . ILE A 1 83 ? 2.397 -1.022 -13.342 1.00 77.06 83 ILE A O 1
ATOM 680 N N . ALA A 1 84 ? 2.762 0.438 -15.003 1.00 82.94 84 ALA A N 1
ATOM 681 C CA . ALA A 1 84 ? 2.778 1.590 -14.107 1.00 82.94 84 ALA A CA 1
ATOM 682 C C . ALA A 1 84 ? 1.425 1.808 -13.418 1.00 82.94 84 ALA A C 1
ATOM 684 O O . ALA A 1 84 ? 1.402 2.147 -12.238 1.00 82.94 84 ALA A O 1
ATOM 685 N N . GLN A 1 85 ? 0.313 1.567 -14.122 1.00 83.88 85 GLN A N 1
ATOM 686 C CA . GLN A 1 85 ? -1.017 1.598 -13.513 1.00 83.88 85 GLN A CA 1
ATOM 687 C C . GLN A 1 85 ? -1.137 0.567 -12.383 1.00 83.88 85 GLN A C 1
ATOM 689 O O . GLN A 1 85 ? -1.570 0.919 -11.294 1.00 83.88 85 GLN A O 1
ATOM 694 N N . LYS A 1 86 ? -0.694 -0.672 -12.613 1.00 84.81 86 LYS A N 1
ATOM 695 C CA . LYS A 1 86 ? -0.722 -1.723 -11.592 1.00 84.81 86 LYS A CA 1
ATOM 696 C C . LYS A 1 86 ? 0.149 -1.385 -10.380 1.00 84.81 86 LYS A C 1
ATOM 698 O O . LYS A 1 86 ? -0.313 -1.507 -9.262 1.00 84.81 86 LYS A O 1
ATOM 703 N N . VAL A 1 87 ? 1.365 -0.873 -10.595 1.00 84.44 87 VAL A N 1
ATOM 704 C CA . VAL A 1 87 ? 2.244 -0.407 -9.501 1.00 84.44 87 VAL A CA 1
ATOM 705 C C . VAL A 1 87 ? 1.582 0.710 -8.692 1.00 84.44 87 VAL A C 1
ATOM 707 O O . VAL A 1 87 ? 1.717 0.759 -7.473 1.00 84.44 87 VAL A O 1
ATOM 710 N N . TYR A 1 88 ? 0.871 1.621 -9.359 1.00 87.75 88 TYR A N 1
ATOM 711 C CA . TYR A 1 88 ? 0.122 2.673 -8.680 1.00 87.75 88 TYR A CA 1
ATOM 712 C C . TYR A 1 88 ? -1.048 2.105 -7.866 1.00 87.75 88 TYR A C 1
ATOM 714 O O . TYR A 1 88 ? -1.228 2.501 -6.721 1.00 87.75 88 TYR A O 1
ATOM 722 N N . GLU A 1 89 ? -1.817 1.174 -8.432 1.00 90.44 89 GLU A N 1
ATOM 723 C CA . GLU A 1 89 ? -2.917 0.490 -7.742 1.00 90.44 89 GLU A CA 1
ATOM 724 C C . GLU A 1 89 ? -2.418 -0.301 -6.523 1.00 90.44 89 GLU A C 1
ATOM 726 O O . GLU A 1 89 ? -2.965 -0.124 -5.435 1.00 90.44 89 GLU A O 1
ATOM 731 N N . ASP A 1 90 ? -1.341 -1.076 -6.678 1.00 90.56 90 ASP A N 1
ATOM 732 C CA . ASP A 1 90 ? -0.684 -1.810 -5.591 1.00 90.56 90 ASP A CA 1
ATOM 733 C C . ASP A 1 90 ? -0.251 -0.843 -4.475 1.00 90.56 90 ASP A C 1
ATOM 735 O O . ASP A 1 90 ? -0.556 -1.070 -3.308 1.00 90.56 90 ASP A O 1
ATOM 739 N N . GLY A 1 91 ? 0.368 0.292 -4.824 1.00 92.88 91 GLY A N 1
ATOM 740 C CA . GLY A 1 91 ? 0.776 1.303 -3.843 1.00 92.88 91 GLY A CA 1
ATOM 741 C C . GLY A 1 91 ? -0.393 1.997 -3.129 1.00 92.88 91 GLY A C 1
ATOM 742 O O . GLY A 1 91 ? -0.277 2.362 -1.958 1.00 92.88 91 GLY A O 1
ATOM 743 N N . ILE A 1 92 ? -1.534 2.185 -3.801 1.00 93.06 92 ILE A N 1
ATOM 744 C CA . ILE A 1 92 ? -2.757 2.700 -3.164 1.00 93.06 92 ILE A CA 1
ATOM 745 C C . ILE A 1 92 ? -3.320 1.675 -2.178 1.00 93.06 92 ILE A C 1
ATOM 747 O O . ILE A 1 92 ? -3.744 2.061 -1.085 1.00 93.06 92 ILE A O 1
ATOM 751 N N . GLU A 1 93 ? -3.318 0.395 -2.545 1.00 93.56 93 GLU A N 1
ATOM 752 C CA . GLU A 1 93 ? -3.780 -0.677 -1.666 1.00 93.56 93 GLU A CA 1
ATOM 753 C C . GLU A 1 93 ? -2.861 -0.832 -0.450 1.00 93.56 93 GLU A C 1
ATOM 755 O O . GLU A 1 93 ? -3.350 -0.824 0.677 1.00 93.56 93 GLU A O 1
ATOM 760 N N . GLU A 1 94 ? -1.540 -0.851 -0.646 1.00 94.31 94 GLU A N 1
ATOM 761 C CA . GLU A 1 94 ? -0.557 -0.841 0.447 1.00 94.31 94 GLU A CA 1
ATOM 762 C C . GLU A 1 94 ? -0.791 0.348 1.388 1.00 94.31 94 GLU A C 1
ATOM 764 O O . GLU A 1 94 ? -0.930 0.164 2.597 1.00 94.31 94 GLU A O 1
ATOM 769 N N . GLY A 1 95 ? -0.962 1.559 0.846 1.00 95.44 95 GLY A N 1
ATOM 770 C CA . GLY A 1 95 ? -1.263 2.744 1.652 1.00 95.44 95 GLY A CA 1
ATOM 771 C C . GLY A 1 95 ? -2.596 2.655 2.409 1.00 95.44 95 GLY A C 1
ATOM 772 O O . GLY A 1 95 ? -2.713 3.162 3.530 1.00 95.44 95 GLY A O 1
ATOM 773 N N . ARG A 1 96 ? -3.613 1.995 1.838 1.00 93.75 96 ARG A N 1
ATOM 774 C CA . ARG A 1 96 ? -4.889 1.731 2.522 1.00 93.75 96 ARG A CA 1
ATOM 775 C C . ARG A 1 96 ? -4.700 0.737 3.670 1.00 93.75 96 ARG A C 1
ATOM 777 O O . ARG A 1 96 ? -5.256 0.969 4.747 1.00 93.75 96 ARG A O 1
ATOM 784 N N . GLN A 1 97 ? -3.917 -0.320 3.464 1.00 94.25 97 GLN A N 1
ATOM 785 C CA . GLN A 1 97 ? -3.603 -1.317 4.491 1.00 94.25 97 GLN A CA 1
ATOM 786 C C . GLN A 1 97 ? -2.785 -0.705 5.636 1.00 94.25 97 GLN A C 1
ATOM 788 O O . GLN A 1 97 ? -3.190 -0.826 6.791 1.00 94.25 97 GLN A O 1
ATOM 793 N N . GLU A 1 98 ? -1.723 0.049 5.338 1.00 95.25 98 GLU A N 1
ATOM 794 C CA . GLU A 1 98 ? -0.941 0.767 6.356 1.00 95.25 98 GLU A CA 1
ATOM 795 C C . GLU A 1 98 ? -1.820 1.752 7.145 1.00 95.25 98 GLU A C 1
ATOM 797 O O . GLU A 1 98 ? -1.790 1.793 8.377 1.00 95.25 98 GLU A O 1
ATOM 802 N N . GLY A 1 99 ? -2.675 2.518 6.456 1.00 95.19 99 GLY A N 1
ATOM 803 C CA . GLY A 1 99 ? -3.608 3.441 7.104 1.00 95.19 99 GLY A CA 1
ATOM 804 C C . GLY A 1 99 ? -4.605 2.739 8.033 1.00 95.19 99 GLY A C 1
ATOM 805 O O . GLY A 1 99 ? -4.924 3.258 9.107 1.00 95.19 99 GLY A O 1
ATOM 806 N N . LYS A 1 100 ? -5.078 1.548 7.648 1.00 96.06 100 LYS A N 1
ATOM 807 C CA . LYS A 1 100 ? -5.938 0.698 8.481 1.00 96.06 100 LYS A CA 1
ATOM 808 C C . LYS A 1 100 ? -5.208 0.256 9.749 1.00 96.06 100 LYS A C 1
ATOM 810 O O . LYS A 1 100 ? -5.747 0.439 10.844 1.00 96.06 100 LYS A O 1
ATOM 815 N N . GLU A 1 101 ? -3.993 -0.271 9.613 1.00 96.19 101 GLU A N 1
ATOM 816 C CA . GLU A 1 101 ? -3.175 -0.731 10.742 1.00 96.19 101 GLU A CA 1
ATOM 817 C C . GLU A 1 101 ? -2.917 0.399 11.744 1.00 96.19 101 GLU A C 1
ATOM 819 O O . GLU A 1 101 ? -3.148 0.226 12.941 1.00 96.19 101 GLU A O 1
ATOM 824 N N . VAL A 1 102 ? -2.574 1.598 11.260 1.00 96.62 102 VAL A N 1
ATOM 825 C CA . VAL A 1 102 ? -2.373 2.782 12.113 1.00 96.62 102 VAL A CA 1
ATOM 826 C C . VAL A 1 102 ? -3.626 3.119 12.929 1.00 96.62 102 VAL A C 1
ATOM 828 O O . VAL A 1 102 ? -3.527 3.444 14.115 1.00 96.62 102 VAL A O 1
ATOM 831 N N . ILE A 1 103 ? -4.823 3.039 12.337 1.00 96.38 103 ILE A N 1
ATOM 832 C CA . ILE A 1 103 ? -6.069 3.311 13.073 1.00 96.38 103 ILE A CA 1
ATOM 833 C C . ILE A 1 103 ? -6.339 2.213 14.107 1.00 96.38 103 ILE A C 1
ATOM 835 O O . ILE A 1 103 ? -6.720 2.524 15.239 1.00 96.38 103 ILE A O 1
ATOM 839 N N . GLN A 1 104 ? -6.135 0.944 13.750 1.00 97.19 104 GLN A N 1
ATOM 840 C CA . GLN A 1 104 ? -6.291 -0.177 14.679 1.00 97.19 104 GLN A CA 1
ATOM 841 C C . GLN A 1 104 ? -5.343 -0.036 15.881 1.00 97.19 104 GLN A C 1
ATOM 843 O O . GLN A 1 104 ? -5.777 -0.168 17.029 1.00 97.19 104 GLN A O 1
ATOM 848 N N . GLU A 1 105 ? -4.075 0.305 15.647 1.00 96.31 105 GLU A N 1
ATOM 849 C CA . GLU A 1 105 ? -3.091 0.564 16.702 1.00 96.31 105 GLU A CA 1
ATOM 850 C C . GLU A 1 105 ? -3.468 1.768 17.568 1.00 96.31 105 GLU A C 1
ATOM 852 O O . GLU A 1 105 ? -3.401 1.688 18.797 1.00 96.31 105 GLU A O 1
ATOM 857 N N . ALA A 1 106 ? -3.932 2.861 16.957 1.00 95.94 106 ALA A N 1
ATOM 858 C CA . ALA A 1 106 ? -4.398 4.037 17.686 1.00 95.94 106 ALA A CA 1
ATOM 859 C C . ALA A 1 106 ? -5.594 3.711 18.593 1.00 95.94 106 ALA A C 1
ATOM 861 O O . ALA A 1 106 ? -5.641 4.161 19.742 1.00 95.94 106 ALA A O 1
ATOM 862 N N . ILE A 1 107 ? -6.539 2.895 18.112 1.00 96.69 107 ILE A N 1
ATOM 863 C CA . ILE A 1 107 ? -7.656 2.398 18.921 1.00 96.69 107 ILE A CA 1
ATOM 864 C C . ILE A 1 107 ? -7.115 1.581 20.096 1.00 96.69 107 ILE A C 1
ATOM 866 O O . ILE A 1 107 ? -7.460 1.876 21.237 1.00 96.69 107 ILE A O 1
ATOM 870 N N . LEU A 1 108 ? -6.243 0.600 19.857 1.00 96.75 108 LEU A N 1
ATOM 871 C CA . LEU A 1 108 ? -5.698 -0.247 20.924 1.00 96.75 108 LEU A CA 1
ATOM 872 C C . LEU A 1 108 ? -4.925 0.558 21.974 1.00 96.75 108 LEU A C 1
ATOM 874 O O . LEU A 1 108 ? -5.162 0.385 23.170 1.00 96.75 108 LEU A O 1
ATOM 878 N N . SER A 1 109 ? -4.082 1.495 21.541 1.00 95.94 109 SER A N 1
ATOM 879 C CA . SER A 1 109 ? -3.347 2.395 22.432 1.00 95.94 109 SER A CA 1
ATOM 880 C C . SER A 1 109 ? -4.287 3.273 23.268 1.00 95.94 109 SER A C 1
ATOM 882 O O . SER A 1 109 ? -4.071 3.463 24.471 1.00 95.94 109 SER A O 1
ATOM 884 N N . TYR A 1 110 ? -5.377 3.765 22.666 1.00 94.69 110 TYR A N 1
ATOM 885 C CA . TYR A 1 110 ? -6.405 4.526 23.376 1.00 94.69 110 TYR A CA 1
ATOM 886 C C . TYR A 1 110 ? -7.126 3.675 24.429 1.00 94.69 110 TYR A C 1
ATOM 888 O O . TYR A 1 110 ? -7.286 4.114 25.571 1.00 94.69 110 TYR A O 1
ATOM 896 N N . LEU A 1 111 ? -7.534 2.455 24.071 1.00 94.69 111 LEU A N 1
ATOM 897 C CA . LEU A 1 111 ? -8.206 1.519 24.978 1.00 94.69 111 LEU A CA 1
ATOM 898 C C . LEU A 1 111 ? -7.324 1.151 26.174 1.00 94.69 111 LEU A C 1
ATOM 900 O O . LEU A 1 111 ? -7.788 1.163 27.318 1.00 94.69 111 LEU A O 1
ATOM 904 N N . GLU A 1 112 ? -6.046 0.886 25.919 1.00 93.94 112 GLU A N 1
ATOM 905 C CA . GLU A 1 112 ? -5.057 0.618 26.955 1.00 93.94 112 GLU A CA 1
ATOM 906 C C . GLU A 1 112 ? -4.886 1.824 27.887 1.00 93.94 112 GLU A C 1
ATOM 908 O O . GLU A 1 112 ? -4.964 1.680 29.108 1.00 93.94 112 GLU A O 1
ATOM 913 N N . SER A 1 113 ? -4.691 3.017 27.323 1.00 94.62 113 SER A N 1
ATOM 914 C CA . SER A 1 113 ? -4.389 4.229 28.092 1.00 94.62 113 SER A CA 1
ATOM 915 C C . SER A 1 113 ? -5.577 4.720 28.916 1.00 94.62 113 SER A C 1
ATOM 917 O O . SER A 1 113 ? -5.401 5.206 30.034 1.00 94.62 113 SER A O 1
ATOM 919 N N . ARG A 1 114 ? -6.794 4.633 28.366 1.00 93.56 114 ARG A N 1
ATOM 920 C CA . ARG A 1 114 ? -7.999 5.195 28.989 1.00 93.56 114 ARG A CA 1
ATOM 921 C C . ARG A 1 114 ? -8.722 4.205 29.896 1.00 93.56 114 ARG A C 1
ATOM 923 O O . ARG A 1 114 ? -9.267 4.628 30.912 1.00 93.56 114 ARG A O 1
ATOM 930 N N . PHE A 1 115 ? -8.742 2.926 29.525 1.00 90.69 115 PHE A N 1
ATOM 931 C CA . PHE A 1 115 ? -9.543 1.898 30.196 1.00 90.69 115 PHE A CA 1
ATOM 932 C C . PHE A 1 115 ? -8.703 0.740 30.752 1.00 90.69 115 PHE A C 1
ATOM 934 O O . PHE A 1 115 ? -9.257 -0.152 31.383 1.00 90.69 115 PHE A O 1
ATOM 941 N N . GLY A 1 116 ? -7.381 0.723 30.540 1.00 91.25 116 GLY A N 1
ATOM 942 C CA . GLY A 1 116 ? -6.518 -0.372 31.002 1.00 91.25 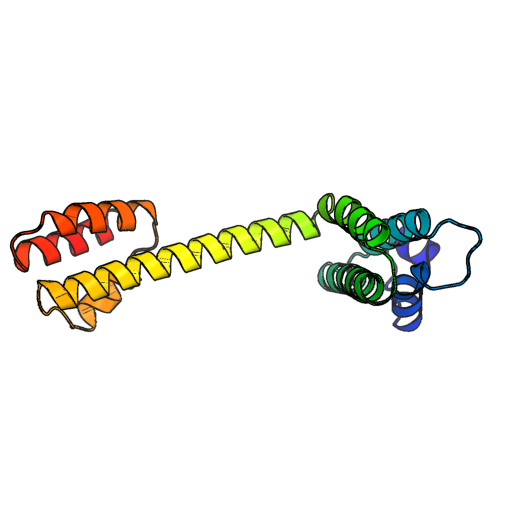116 GLY A CA 1
ATOM 943 C C . GLY A 1 116 ? -6.742 -1.692 30.256 1.00 91.25 116 GLY A C 1
ATOM 944 O O . GLY A 1 116 ? -6.305 -2.746 30.718 1.00 91.25 116 GLY A O 1
ATOM 945 N N . LEU A 1 117 ? -7.424 -1.656 29.108 1.00 89.56 117 LEU A N 1
ATOM 946 C CA . LEU A 1 117 ? -7.812 -2.839 28.347 1.00 89.56 117 LEU A CA 1
ATOM 947 C C . LEU A 1 117 ? -6.638 -3.364 27.513 1.00 89.56 117 LEU A C 1
ATOM 949 O O . LEU A 1 117 ? -6.269 -2.765 26.508 1.00 89.56 117 LEU A O 1
ATOM 953 N N . ARG A 1 118 ? -6.065 -4.500 27.927 1.00 87.56 118 ARG A N 1
ATOM 954 C CA . ARG A 1 118 ? -4.881 -5.120 27.293 1.00 87.56 118 ARG A CA 1
ATOM 955 C C . ARG A 1 118 ? -5.090 -6.572 26.851 1.00 87.56 118 ARG A C 1
ATOM 957 O O . ARG A 1 118 ? -4.118 -7.271 26.583 1.00 87.56 118 ARG A O 1
ATOM 964 N N . SER A 1 119 ? -6.327 -7.069 26.826 1.00 91.38 119 SER A N 1
ATOM 965 C CA . SER A 1 119 ? -6.563 -8.482 26.517 1.00 91.38 119 SER A CA 1
ATOM 966 C C . SER A 1 119 ? -6.297 -8.800 25.041 1.00 91.38 119 SER A C 1
ATOM 968 O O . SER A 1 119 ? -6.618 -8.011 24.149 1.00 91.38 119 SER A O 1
ATOM 970 N N . ASN A 1 120 ? -5.755 -9.995 24.784 1.00 91.88 120 ASN A N 1
ATOM 971 C CA . ASN A 1 120 ? -5.549 -10.504 23.424 1.00 91.88 120 ASN A CA 1
ATOM 972 C C . ASN A 1 120 ? -6.863 -10.580 22.635 1.00 91.88 120 ASN A C 1
ATOM 974 O O . ASN A 1 120 ? -6.865 -10.336 21.433 1.00 91.88 120 ASN A O 1
ATOM 978 N N . ASP A 1 121 ? -7.984 -10.845 23.311 1.00 93.25 121 ASP A N 1
ATOM 979 C CA . ASP A 1 121 ? -9.304 -10.882 22.679 1.00 93.25 121 ASP A CA 1
ATOM 980 C C . ASP A 1 121 ? -9.688 -9.521 22.086 1.00 93.25 121 ASP A C 1
ATOM 982 O O . ASP A 1 121 ? -10.205 -9.452 20.974 1.00 93.25 121 ASP A O 1
ATOM 986 N N . ILE A 1 122 ? -9.411 -8.421 22.798 1.00 92.00 122 ILE A N 1
ATOM 987 C CA . ILE A 1 122 ? -9.688 -7.063 22.307 1.00 92.00 122 ILE A CA 1
ATOM 988 C C . ILE A 1 122 ? -8.757 -6.719 21.148 1.00 92.00 122 ILE A C 1
ATOM 990 O O . ILE A 1 122 ? -9.216 -6.173 20.146 1.00 92.00 122 ILE A O 1
ATOM 994 N N . GLN A 1 123 ? -7.475 -7.081 21.250 1.00 93.88 123 GLN A N 1
ATOM 995 C CA . GLN A 1 123 ? -6.521 -6.890 20.156 1.00 93.88 123 GLN A CA 1
ATOM 996 C C . GLN A 1 123 ? -6.972 -7.606 18.886 1.00 93.88 123 GLN A C 1
ATOM 998 O O . GLN A 1 123 ? -7.021 -6.989 17.825 1.00 93.88 123 GLN A O 1
ATOM 1003 N N . HIS A 1 124 ? -7.357 -8.876 19.003 1.00 96.06 124 HIS A N 1
ATOM 1004 C CA . HIS A 1 124 ? -7.856 -9.650 17.874 1.00 96.06 124 HIS A CA 1
ATOM 1005 C C . HIS A 1 124 ? -9.120 -9.021 17.285 1.00 96.06 124 HIS A C 1
ATOM 1007 O O . HIS A 1 124 ? -9.201 -8.853 16.075 1.00 96.06 124 HIS A O 1
ATOM 1013 N N . LYS A 1 125 ? -10.084 -8.631 18.130 1.00 96.12 125 LYS A N 1
ATOM 1014 C CA . LYS A 1 125 ? -11.328 -7.986 17.689 1.00 96.12 125 LYS A CA 1
ATOM 1015 C C . LYS A 1 125 ? -11.082 -6.696 16.912 1.00 96.12 125 LYS A C 1
ATOM 1017 O O . LYS A 1 125 ? -11.697 -6.499 15.877 1.00 96.12 125 LYS A O 1
ATOM 1022 N N . VAL A 1 126 ? -10.207 -5.814 17.391 1.00 96.06 126 VAL A N 1
ATOM 1023 C CA . VAL A 1 126 ? -9.917 -4.557 16.681 1.00 96.06 126 VAL A CA 1
ATOM 1024 C C . VAL A 1 126 ? -9.168 -4.832 15.375 1.00 96.06 126 VAL A C 1
ATOM 1026 O O . VAL A 1 126 ? -9.497 -4.228 14.359 1.00 96.06 126 VAL A O 1
ATOM 1029 N N . LYS A 1 127 ? -8.209 -5.768 15.382 1.00 96.12 127 LYS A N 1
ATOM 1030 C CA . LYS A 1 127 ? -7.432 -6.136 14.188 1.00 96.12 127 LYS A CA 1
ATOM 1031 C C . LYS A 1 127 ? -8.244 -6.860 13.112 1.00 96.12 127 LYS A C 1
ATOM 1033 O O . LYS A 1 127 ? -7.854 -6.829 11.951 1.00 96.12 127 LYS A O 1
ATOM 1038 N N . SER A 1 128 ? -9.357 -7.495 13.479 1.00 96.44 128 SER A N 1
ATOM 1039 C CA . SER A 1 128 ? -10.252 -8.161 12.527 1.00 96.44 128 SER A CA 1
ATOM 1040 C C . S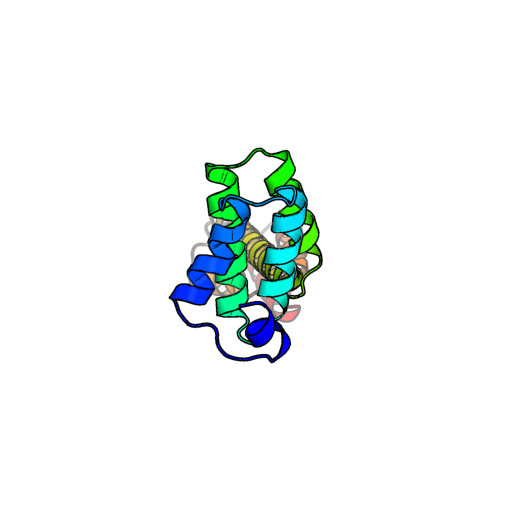ER A 1 128 ? -11.249 -7.230 11.834 1.00 96.44 128 SER A C 1
ATOM 1042 O O . SER A 1 128 ? -11.989 -7.718 10.995 1.00 96.44 128 SER A O 1
ATOM 1044 N N . ILE A 1 129 ? -11.301 -5.942 12.191 1.00 96.69 129 ILE A N 1
ATOM 1045 C CA . ILE A 1 129 ? -12.134 -4.949 11.494 1.00 96.69 129 ILE A CA 1
ATOM 1046 C C . ILE A 1 129 ? -11.360 -4.473 10.261 1.00 96.69 129 ILE A C 1
ATOM 1048 O O . ILE A 1 129 ? -10.303 -3.847 10.414 1.00 96.69 129 ILE A O 1
ATOM 1052 N N . ASP A 1 130 ? -11.859 -4.781 9.069 1.00 94.31 130 ASP A N 1
ATOM 1053 C CA . ASP A 1 130 ? -11.188 -4.517 7.794 1.00 94.31 130 ASP A CA 1
ATOM 1054 C C . ASP A 1 130 ? -11.591 -3.171 7.171 1.00 94.31 130 ASP A C 1
ATOM 1056 O O . ASP A 1 130 ? -10.750 -2.451 6.620 1.00 94.31 130 ASP A O 1
ATOM 1060 N N . GLU A 1 131 ? -12.856 -2.773 7.305 1.00 95.25 131 GLU A N 1
ATOM 1061 C CA . GLU A 1 131 ? -13.375 -1.576 6.659 1.00 95.25 131 GLU A CA 1
ATOM 1062 C C . GLU A 1 131 ? -12.914 -0.298 7.370 1.00 95.25 131 GLU A C 1
ATOM 1064 O O . GLU A 1 131 ? -13.232 0.002 8.529 1.00 95.25 131 GLU A O 1
ATOM 1069 N N . MET A 1 132 ? -12.183 0.537 6.626 1.00 93.81 132 MET A N 1
ATOM 1070 C CA . MET A 1 132 ? -11.598 1.775 7.147 1.00 93.81 132 MET A CA 1
ATOM 1071 C C . MET A 1 132 ? -12.663 2.743 7.689 1.00 93.81 132 MET A C 1
ATOM 1073 O O . MET A 1 132 ? -12.423 3.447 8.674 1.00 93.81 132 MET A O 1
ATOM 1077 N N . ASP A 1 133 ? -13.845 2.791 7.075 1.00 95.38 133 ASP A N 1
ATOM 1078 C CA . ASP A 1 133 ? -14.933 3.662 7.529 1.00 95.38 133 ASP A CA 1
ATOM 1079 C C . ASP A 1 133 ? -15.555 3.170 8.842 1.00 95.38 133 ASP A C 1
ATOM 1081 O O . ASP A 1 133 ? -15.921 3.985 9.699 1.00 95.38 133 ASP A O 1
ATOM 1085 N N . VAL A 1 134 ? -15.588 1.853 9.058 1.00 97.50 134 VAL A N 1
ATOM 1086 C CA . VAL A 1 134 ? -16.031 1.246 10.317 1.00 97.50 134 VAL A CA 1
ATOM 1087 C C . VAL A 1 134 ? -15.041 1.571 11.434 1.00 97.50 134 VAL A C 1
ATOM 1089 O O . VAL A 1 134 ? -15.458 2.026 12.505 1.00 97.50 134 VAL A O 1
ATOM 1092 N N . LEU A 1 135 ? -13.736 1.459 11.172 1.00 97.06 135 LEU A N 1
ATOM 1093 C CA . LEU A 1 135 ? -12.683 1.859 12.114 1.00 97.06 135 LEU A CA 1
ATOM 1094 C C . LEU A 1 135 ? -12.747 3.352 12.475 1.00 97.06 135 LEU A C 1
ATOM 1096 O O . LEU A 1 135 ? -12.695 3.714 13.656 1.00 97.06 135 LEU A O 1
ATOM 1100 N N . LYS A 1 136 ? -12.927 4.234 11.482 1.00 95.56 136 LYS A N 1
ATOM 1101 C CA . LYS A 1 136 ? -13.096 5.685 11.703 1.00 95.56 136 LYS A CA 1
ATOM 1102 C C . LYS A 1 136 ? -14.349 6.005 12.520 1.00 95.56 136 LYS A C 1
ATOM 1104 O O . LYS A 1 136 ? -14.325 6.874 13.396 1.00 95.56 136 LYS A O 1
ATOM 1109 N N . ALA A 1 137 ? -15.452 5.307 12.267 1.00 96.44 137 ALA A N 1
ATOM 1110 C CA . ALA A 1 137 ? -16.665 5.468 13.060 1.00 96.44 137 ALA A CA 1
ATOM 1111 C C . ALA A 1 137 ? -16.473 4.953 14.495 1.00 96.44 137 ALA A C 1
ATOM 1113 O O . ALA A 1 137 ? -16.965 5.577 15.441 1.00 96.44 137 ALA A O 1
ATOM 1114 N N . LEU A 1 138 ? -15.751 3.842 14.671 1.00 97.31 138 LEU A N 1
ATOM 1115 C CA . LEU A 1 138 ? -15.442 3.271 15.978 1.00 97.31 138 LEU A CA 1
ATOM 1116 C C . LEU A 1 138 ? -14.614 4.246 16.819 1.00 97.31 138 LEU A C 1
ATOM 1118 O O . LEU A 1 138 ? -15.052 4.594 17.916 1.00 97.31 138 LEU A O 1
ATOM 1122 N N . ILE A 1 139 ? -13.487 4.754 16.309 1.00 94.56 139 ILE A N 1
ATOM 1123 C CA . ILE A 1 139 ? -12.626 5.675 17.073 1.00 94.56 139 ILE A CA 1
ATOM 1124 C C . ILE A 1 139 ? -13.383 6.943 17.507 1.00 94.56 139 ILE A C 1
ATOM 1126 O O . ILE A 1 139 ? -13.301 7.354 18.665 1.00 94.56 139 ILE A O 1
ATOM 1130 N N . ALA A 1 140 ? -14.226 7.504 16.632 1.00 94.88 140 ALA A N 1
ATOM 1131 C CA . ALA A 1 140 ? -15.047 8.672 16.953 1.00 94.88 140 ALA A CA 1
ATOM 1132 C C . ALA A 1 140 ? -16.077 8.397 18.065 1.00 94.88 140 ALA A C 1
ATOM 1134 O O . ALA A 1 140 ? -16.361 9.276 18.886 1.00 94.88 140 ALA A O 1
ATOM 1135 N N . LYS A 1 141 ? -16.648 7.185 18.103 1.00 96.12 141 LYS A N 1
ATOM 1136 C CA . LYS A 1 141 ? -17.560 6.755 19.175 1.00 96.12 141 LYS A CA 1
ATOM 1137 C C . LYS A 1 141 ? -16.804 6.473 20.475 1.00 96.12 141 LYS A C 1
ATOM 1139 O O . LYS A 1 141 ? -17.305 6.836 21.537 1.00 96.12 141 LYS A O 1
ATOM 1144 N N . LEU A 1 142 ? -15.606 5.889 20.401 1.00 94.94 142 LEU A N 1
ATOM 1145 C CA . LEU A 1 142 ? -14.769 5.588 21.566 1.00 94.94 142 LEU A CA 1
ATOM 1146 C C . LEU A 1 142 ? -14.387 6.849 22.348 1.00 94.94 142 LEU A C 1
ATOM 1148 O O . LEU A 1 142 ? -14.444 6.822 23.573 1.00 94.94 142 LEU A O 1
ATOM 1152 N N . TYR A 1 143 ? -14.115 7.974 21.678 1.00 92.12 143 TYR A N 1
ATOM 1153 C CA . TYR A 1 143 ? -13.843 9.249 22.363 1.00 92.12 143 TYR A CA 1
ATOM 1154 C C . TYR A 1 143 ? -14.996 9.771 23.229 1.00 92.12 143 TYR A C 1
ATOM 1156 O O . TYR A 1 143 ? -14.771 10.606 24.103 1.00 92.12 143 TYR A O 1
ATOM 1164 N N . LYS A 1 144 ? -16.223 9.296 22.995 1.00 93.31 144 LYS A N 1
ATOM 1165 C CA . LYS A 1 144 ? -17.418 9.660 23.770 1.00 93.31 144 LYS A CA 1
ATOM 1166 C C . LYS A 1 144 ? -17.813 8.584 24.782 1.00 93.31 144 LYS A C 1
ATOM 1168 O O . LYS A 1 144 ? -18.830 8.738 25.451 1.00 93.31 144 LYS A O 1
ATOM 1173 N N . ALA A 1 145 ? -17.077 7.477 24.850 1.00 94.19 145 ALA A N 1
ATOM 1174 C CA . ALA A 1 145 ? -17.402 6.388 25.751 1.00 94.19 145 ALA A CA 1
ATOM 1175 C C . ALA A 1 145 ? -16.965 6.722 27.184 1.00 94.19 145 ALA A C 1
ATOM 1177 O O . ALA A 1 145 ? -15.842 7.167 27.422 1.00 94.19 145 ALA A O 1
ATOM 1178 N N . GLU A 1 146 ? -17.850 6.472 28.146 1.00 92.06 146 GLU A N 1
ATOM 1179 C CA . GLU A 1 146 ? -17.617 6.801 29.561 1.00 92.06 146 GLU A CA 1
ATOM 1180 C C . GLU A 1 146 ? -17.313 5.565 30.414 1.00 92.06 146 GLU A C 1
ATOM 1182 O O . GLU A 1 146 ? -16.856 5.685 31.548 1.00 92.06 146 GLU A O 1
ATOM 1187 N N . SER A 1 147 ? -17.551 4.365 29.878 1.00 93.81 147 SER A N 1
ATOM 1188 C CA . SER A 1 147 ? -17.365 3.111 30.608 1.00 93.81 147 SER A CA 1
ATOM 1189 C C . SER A 1 147 ? -16.780 2.006 29.740 1.00 93.81 147 SER A C 1
ATOM 1191 O O . SER A 1 147 ? -17.039 1.924 28.538 1.00 93.81 147 SER A O 1
ATOM 1193 N N . GLU A 1 148 ? -16.062 1.093 30.388 1.00 92.19 148 GLU A N 1
ATOM 1194 C CA . GLU A 1 148 ? -15.505 -0.108 29.763 1.00 92.19 148 GLU A CA 1
ATOM 1195 C C . GLU A 1 148 ? -16.591 -0.958 29.081 1.00 92.19 148 GLU A C 1
ATOM 1197 O O . GLU A 1 148 ? -16.436 -1.398 27.945 1.00 92.19 148 GLU A O 1
ATOM 1202 N N . LYS A 1 149 ? -17.756 -1.116 29.724 1.00 93.56 149 LYS A N 1
ATOM 1203 C CA . LYS A 1 149 ? -18.887 -1.865 29.156 1.00 93.56 149 LYS A CA 1
ATOM 1204 C C . LYS A 1 149 ? -19.373 -1.265 27.832 1.00 93.56 149 LYS A C 1
ATOM 1206 O O . LYS A 1 149 ? -19.665 -2.008 26.898 1.00 93.56 149 LYS A O 1
ATOM 1211 N N . GLN A 1 150 ? -19.464 0.063 27.751 1.00 94.88 150 GLN A N 1
ATOM 1212 C CA . GLN A 1 150 ? -19.878 0.758 26.531 1.00 94.88 150 GLN A CA 1
ATOM 1213 C C . GLN A 1 150 ? -18.840 0.587 25.420 1.00 94.88 150 GLN A C 1
ATOM 1215 O O . GLN A 1 150 ? -19.203 0.325 24.277 1.00 94.88 150 GLN A O 1
ATOM 1220 N N . VAL A 1 151 ? -17.554 0.682 25.759 1.00 94.81 151 VAL A N 1
ATOM 1221 C CA . VAL A 1 151 ? -16.444 0.444 24.829 1.00 94.81 151 VAL A CA 1
ATOM 1222 C C . VAL A 1 151 ? -16.521 -0.949 24.206 1.00 94.81 151 VAL A C 1
ATOM 1224 O O . VAL A 1 151 ? -16.486 -1.070 22.983 1.00 94.81 151 VAL A O 1
ATOM 1227 N N . LEU A 1 152 ? -16.685 -1.995 25.021 1.00 94.12 152 LEU A N 1
ATOM 1228 C CA . LEU A 1 152 ? -16.772 -3.372 24.525 1.00 94.12 152 LEU A CA 1
ATOM 1229 C C . LEU A 1 152 ? -17.966 -3.560 23.577 1.00 94.12 152 LEU A C 1
ATOM 1231 O O . LEU A 1 152 ? -17.827 -4.172 22.521 1.00 94.12 152 LEU A O 1
ATOM 1235 N N . GLN A 1 153 ? -19.115 -2.958 23.902 1.00 96.06 153 GLN A N 1
ATOM 1236 C CA . GLN A 1 153 ? -20.287 -2.968 23.023 1.00 96.06 153 GLN A CA 1
ATOM 1237 C C . GLN A 1 153 ? -20.034 -2.25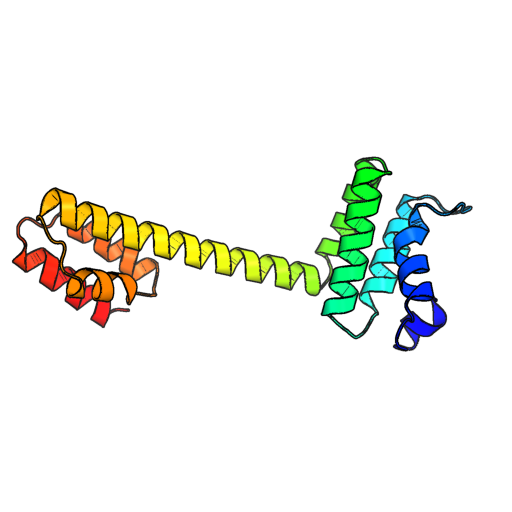4 21.692 1.00 96.06 153 GLN A C 1
ATOM 1239 O O . GLN A 1 153 ? -20.518 -2.715 20.662 1.00 96.06 153 GLN A O 1
ATOM 1244 N N . LEU A 1 154 ? -19.292 -1.143 21.695 1.00 96.94 154 LEU A N 1
ATOM 1245 C CA . LEU A 1 154 ? -18.946 -0.413 20.474 1.00 96.94 154 LEU A CA 1
ATOM 1246 C C . LEU A 1 154 ? -18.028 -1.234 19.562 1.00 96.94 154 LEU A C 1
ATOM 1248 O O . LEU A 1 154 ? -18.244 -1.240 18.353 1.00 96.94 154 LEU A O 1
ATOM 1252 N N . ILE A 1 155 ? -17.056 -1.952 20.130 1.00 95.94 155 ILE A N 1
ATOM 1253 C CA . ILE A 1 155 ? -16.168 -2.852 19.376 1.00 95.94 155 ILE A CA 1
ATOM 1254 C C . ILE A 1 155 ? -16.976 -4.006 18.770 1.00 95.94 155 ILE A C 1
ATOM 1256 O O . ILE A 1 155 ? -16.869 -4.276 17.576 1.00 95.94 155 ILE A O 1
ATOM 1260 N N . ASP A 1 156 ? -17.849 -4.639 19.557 1.00 96.25 156 ASP A N 1
ATOM 1261 C CA . ASP A 1 156 ? -18.709 -5.724 19.068 1.00 96.25 156 ASP A CA 1
ATOM 1262 C C . ASP A 1 156 ? -19.707 -5.249 18.000 1.00 96.25 156 ASP A C 1
ATOM 1264 O O . ASP A 1 156 ? -20.083 -6.012 17.114 1.00 96.25 156 ASP A O 1
ATOM 1268 N N . GLN A 1 157 ? -20.168 -3.997 18.077 1.00 96.06 157 GLN A N 1
ATOM 1269 C CA . GLN A 1 157 ? -20.998 -3.393 17.034 1.00 96.06 157 GLN A CA 1
ATOM 1270 C C . GLN A 1 157 ? -20.198 -3.090 15.773 1.00 96.06 157 GLN A C 1
ATOM 1272 O O . GLN A 1 157 ? -20.731 -3.276 14.685 1.00 96.06 157 GLN A O 1
ATOM 1277 N N . ALA A 1 158 ? -18.961 -2.609 15.899 1.00 96.31 158 ALA A N 1
ATOM 1278 C CA . ALA A 1 158 ? -18.099 -2.357 14.750 1.00 96.31 158 ALA A CA 1
ATOM 1279 C C . ALA A 1 158 ? -17.885 -3.649 13.956 1.00 96.31 158 ALA A C 1
ATOM 1281 O O . ALA A 1 158 ? -18.200 -3.672 12.779 1.00 96.31 158 ALA A O 1
ATOM 1282 N N . LEU A 1 159 ? -17.550 -4.751 14.630 1.00 95.31 159 LEU A N 1
ATOM 1283 C CA . LEU A 1 159 ? -17.392 -6.072 14.005 1.00 95.31 159 LEU A CA 1
ATOM 1284 C C . LEU A 1 159 ? -18.637 -6.630 13.309 1.00 95.31 159 LEU A C 1
ATOM 1286 O O . LEU A 1 159 ? -18.526 -7.526 12.485 1.00 95.31 159 LEU A O 1
ATOM 1290 N N . LYS A 1 160 ? -19.834 -6.173 13.682 1.00 94.50 160 LYS A N 1
ATOM 1291 C CA . LYS A 1 160 ? -21.083 -6.585 13.021 1.00 94.50 160 LYS A CA 1
ATOM 1292 C C . LYS A 1 160 ? -21.423 -5.738 11.799 1.00 94.50 160 LYS A C 1
ATOM 1294 O O . LYS A 1 160 ? -22.298 -6.136 11.038 1.00 94.50 160 LYS A O 1
ATOM 1299 N N . ASN A 1 161 ? -20.843 -4.544 11.712 1.00 91.25 161 ASN A N 1
ATOM 1300 C CA . ASN A 1 161 ? -21.089 -3.577 10.645 1.00 91.25 161 ASN A CA 1
ATOM 1301 C C . ASN A 1 161 ? -19.921 -3.489 9.653 1.00 91.25 161 ASN A C 1
ATOM 1303 O O . ASN A 1 161 ? -20.023 -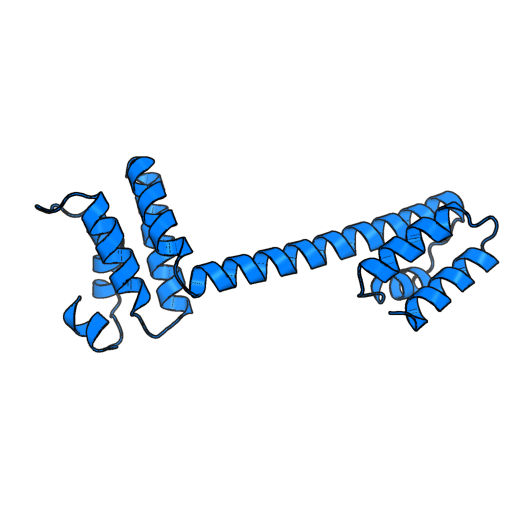2.716 8.705 1.00 91.25 161 ASN A O 1
ATOM 1307 N N . ASP A 1 162 ? -18.835 -4.203 9.941 1.00 88.69 162 ASP A N 1
ATOM 1308 C CA . ASP A 1 162 ? -17.737 -4.522 9.032 1.00 88.69 162 ASP A CA 1
ATOM 1309 C C . ASP A 1 162 ? -18.216 -5.528 7.977 1.00 88.69 162 ASP A C 1
ATOM 1311 O O . ASP A 1 162 ? -17.969 -5.279 6.780 1.00 88.69 162 ASP A O 1
#